Protein AF-A0A3A8ZBI6-F1 (afdb_monomer_lite)

Secondary structure (DSSP, 8-state):
-HHHHHHHHHHHHHHHHHHHHHHHHHHHHHHHHHHHSS-----PPPEE--TTS---SPPPHHHHHHHHHHH-TT-EEEEEEE-SSEEEEEEE-HHHHHH--S--SSS-SEEEEEESSEEEEESS------

Structure (mmCIF, N/CA/C/O backbone):
data_AF-A0A3A8ZBI6-F1
#
_entry.id   AF-A0A3A8ZBI6-F1
#
loop_
_atom_site.group_PDB
_atom_site.id
_atom_site.type_symbol
_atom_site.label_atom_id
_atom_site.label_alt_id
_atom_site.label_comp_id
_atom_site.label_asym_id
_atom_site.label_entity_id
_atom_site.label_seq_id
_atom_site.pdbx_PDB_ins_code
_atom_site.Cartn_x
_atom_site.Cartn_y
_atom_site.Cartn_z
_atom_site.occupancy
_atom_site.B_iso_or_equiv
_atom_site.auth_seq_id
_atom_site.auth_comp_id
_atom_site.auth_asym_id
_atom_site.auth_atom_id
_atom_site.pdbx_PDB_model_num
ATOM 1 N N . MET A 1 1 ? 53.603 37.842 -32.545 1.00 51.88 1 MET A N 1
ATOM 2 C CA . MET A 1 1 ? 53.302 36.982 -31.374 1.00 51.88 1 MET A CA 1
ATOM 3 C C . MET A 1 1 ? 52.005 37.343 -30.628 1.00 51.88 1 MET A C 1
ATOM 5 O O . MET A 1 1 ? 51.308 36.428 -30.222 1.00 51.88 1 MET A O 1
ATOM 9 N N . LYS A 1 2 ? 51.606 38.625 -30.498 1.00 49.53 2 LYS A N 1
ATOM 10 C CA . LYS A 1 2 ? 50.372 39.030 -29.774 1.00 49.53 2 LYS A CA 1
ATOM 11 C C . LYS A 1 2 ? 49.035 38.545 -30.386 1.00 49.53 2 LYS A C 1
ATOM 13 O O . LYS A 1 2 ? 48.122 38.221 -29.638 1.00 49.53 2 LYS A O 1
ATOM 18 N N . LYS A 1 3 ? 48.929 38.423 -31.720 1.00 51.19 3 LYS A N 1
ATOM 19 C CA . LYS A 1 3 ? 47.699 37.955 -32.407 1.00 51.19 3 LYS A CA 1
ATOM 20 C C . LYS A 1 3 ? 47.308 36.504 -32.079 1.00 51.19 3 LYS A C 1
ATOM 22 O O . LYS A 1 3 ? 46.126 36.197 -32.026 1.00 51.19 3 LYS A O 1
ATOM 27 N N . ILE A 1 4 ? 48.285 35.627 -31.839 1.00 54.69 4 ILE A N 1
ATOM 28 C CA . ILE A 1 4 ? 48.039 34.201 -31.557 1.00 54.69 4 ILE A CA 1
ATOM 29 C C . ILE A 1 4 ? 47.488 34.026 -30.132 1.00 54.69 4 ILE A C 1
ATOM 31 O O . ILE A 1 4 ? 46.541 33.275 -29.921 1.00 54.69 4 ILE A O 1
ATOM 35 N N . LEU A 1 5 ? 48.014 34.795 -29.170 1.00 52.81 5 LEU A N 1
ATOM 36 C CA . LEU A 1 5 ? 47.576 34.757 -27.771 1.00 52.81 5 LEU A CA 1
ATOM 37 C C . LEU A 1 5 ? 46.138 35.291 -27.588 1.00 52.81 5 LEU A C 1
ATOM 39 O O . LEU A 1 5 ? 45.367 34.752 -26.801 1.00 52.81 5 LEU A O 1
ATOM 43 N N . GLN A 1 6 ? 45.750 36.313 -28.361 1.00 54.84 6 GLN A N 1
ATOM 44 C CA . GLN A 1 6 ? 44.399 36.892 -28.327 1.00 54.84 6 GLN A CA 1
ATOM 45 C C . GLN A 1 6 ? 43.328 35.941 -28.898 1.00 54.84 6 GLN A C 1
ATOM 47 O O . GLN A 1 6 ? 42.209 35.884 -28.382 1.00 54.84 6 GLN A O 1
ATOM 52 N N . ASN A 1 7 ? 43.684 35.143 -29.911 1.00 58.47 7 ASN A N 1
ATOM 53 C CA . ASN A 1 7 ? 42.801 34.117 -30.474 1.00 58.47 7 ASN A CA 1
ATOM 54 C C . ASN A 1 7 ? 42.561 32.960 -29.490 1.00 58.47 7 ASN A C 1
ATOM 56 O O . ASN A 1 7 ? 41.441 32.468 -29.376 1.00 58.47 7 ASN A O 1
ATOM 60 N N . HIS A 1 8 ? 43.590 32.566 -28.736 1.00 61.53 8 HIS A N 1
ATOM 61 C CA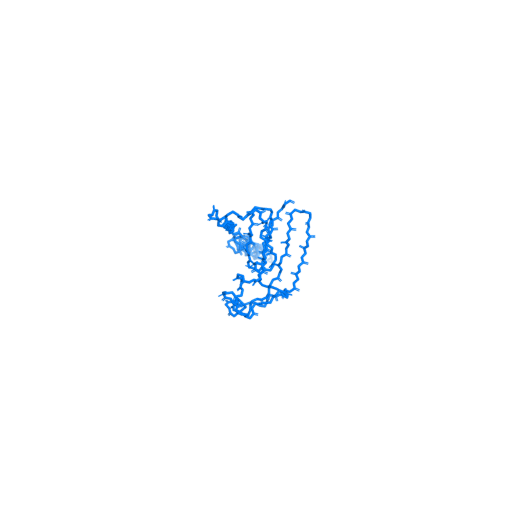 . HIS A 1 8 ? 43.496 31.487 -27.750 1.00 61.53 8 HIS A CA 1
ATOM 62 C C . HIS A 1 8 ? 42.575 31.848 -26.572 1.00 61.53 8 HIS A C 1
ATOM 64 O O . HIS A 1 8 ? 41.727 31.052 -26.175 1.00 61.53 8 HIS A O 1
ATOM 70 N N . ASN A 1 9 ? 42.668 33.081 -26.062 1.00 66.56 9 ASN A N 1
ATOM 71 C CA . ASN A 1 9 ? 41.797 33.553 -24.978 1.00 66.56 9 ASN A CA 1
ATOM 72 C C . ASN A 1 9 ? 40.330 33.678 -25.419 1.00 66.56 9 ASN A C 1
ATOM 74 O O . ASN A 1 9 ? 39.425 33.367 -24.647 1.00 66.56 9 ASN A O 1
ATOM 78 N N . SER A 1 10 ? 40.096 34.073 -26.673 1.00 69.00 10 SER A N 1
ATOM 79 C CA . SER A 1 10 ? 38.746 34.140 -27.249 1.00 69.00 10 SER A CA 1
ATOM 80 C C . SER A 1 10 ? 38.136 32.744 -27.415 1.00 69.00 10 SER A C 1
ATOM 82 O O . SER A 1 10 ? 36.956 32.547 -27.141 1.00 69.00 10 SER A O 1
ATOM 84 N N . TYR A 1 11 ? 38.947 31.750 -27.790 1.00 77.75 11 TYR A N 1
ATOM 85 C CA . TYR A 1 11 ? 38.512 30.359 -27.918 1.00 77.75 11 TYR A CA 1
ATOM 86 C C . TYR A 1 11 ? 38.145 29.730 -26.565 1.00 77.75 11 TYR A C 1
ATOM 88 O O . TYR A 1 11 ? 37.094 29.104 -26.442 1.00 77.75 11 TYR A O 1
ATOM 96 N N . ILE A 1 12 ? 38.953 29.968 -25.524 1.00 80.19 12 ILE A N 1
ATOM 97 C CA . ILE A 1 12 ? 38.643 29.532 -24.151 1.00 80.19 12 ILE A CA 1
ATOM 98 C C . ILE A 1 12 ? 37.336 30.166 -23.662 1.00 80.19 12 ILE A C 1
ATOM 100 O O . ILE A 1 12 ? 36.507 29.485 -23.056 1.00 80.19 12 ILE A O 1
ATOM 104 N N . PHE A 1 13 ? 37.119 31.452 -23.952 1.00 78.88 13 PHE A N 1
ATOM 105 C CA . PHE A 1 13 ? 35.889 32.143 -23.576 1.00 78.88 13 PHE A CA 1
ATOM 106 C C . PHE A 1 13 ? 34.654 31.537 -24.258 1.00 78.88 13 PHE A C 1
ATOM 108 O O . PHE A 1 13 ? 33.667 31.249 -23.584 1.00 78.88 13 PHE A O 1
ATOM 115 N N . ILE A 1 14 ? 34.726 31.262 -25.566 1.00 82.69 14 ILE A N 1
ATOM 116 C CA . ILE A 1 14 ? 33.630 30.631 -26.320 1.00 82.69 14 ILE A CA 1
ATOM 117 C C . ILE A 1 14 ? 33.338 29.222 -25.789 1.00 82.69 14 ILE A C 1
ATOM 119 O O . ILE A 1 14 ? 32.180 28.886 -25.558 1.00 82.69 14 ILE A O 1
ATOM 123 N N . ILE A 1 15 ? 34.371 28.418 -25.518 1.00 84.31 15 ILE A N 1
ATOM 124 C CA . ILE A 1 15 ? 34.201 27.077 -24.938 1.00 84.31 15 ILE A CA 1
ATOM 125 C C . ILE A 1 15 ? 33.534 27.148 -23.563 1.00 84.31 15 ILE A C 1
ATOM 127 O O . ILE A 1 15 ? 32.619 26.376 -23.282 1.00 84.31 15 ILE A O 1
ATOM 131 N N . THR A 1 16 ? 33.953 28.091 -22.718 1.00 84.25 16 THR A N 1
ATOM 132 C CA . THR A 1 16 ? 33.375 28.278 -21.380 1.00 84.25 16 THR A CA 1
ATOM 133 C C . THR A 1 16 ? 31.907 28.710 -21.472 1.00 84.25 16 THR A C 1
ATOM 135 O O . THR A 1 16 ? 31.060 28.207 -20.731 1.00 84.25 16 THR A O 1
ATOM 138 N N . LEU A 1 17 ? 31.570 29.578 -22.430 1.00 86.19 17 LEU A N 1
ATOM 139 C CA . LEU A 1 17 ? 30.190 29.977 -22.708 1.00 86.19 17 LEU A CA 1
ATOM 140 C C . LEU A 1 17 ? 29.341 28.778 -23.172 1.00 86.19 17 LEU A C 1
ATOM 142 O O . LEU A 1 17 ? 28.243 28.563 -22.668 1.00 86.19 17 LEU A O 1
ATOM 146 N N . CYS A 1 18 ? 29.859 27.947 -24.078 1.00 86.06 18 CYS A N 1
ATOM 147 C CA . CYS A 1 18 ? 29.160 26.744 -24.532 1.00 86.06 18 CYS A CA 1
ATOM 148 C C . CYS A 1 18 ? 28.952 25.727 -23.400 1.00 86.06 18 CYS A C 1
ATOM 150 O O . CYS A 1 18 ? 27.852 25.201 -23.249 1.00 86.06 18 CYS A O 1
ATOM 152 N N . LEU A 1 19 ? 29.972 25.478 -22.573 1.00 88.62 19 LEU A N 1
ATOM 153 C CA . LEU A 1 19 ? 29.877 24.566 -21.427 1.00 88.62 19 LEU A CA 1
ATOM 154 C C . LEU A 1 19 ? 28.856 25.047 -20.397 1.00 88.62 19 LEU A C 1
ATOM 156 O O . LEU A 1 19 ? 28.043 24.257 -19.927 1.00 88.62 19 LEU A O 1
ATOM 160 N N . THR A 1 20 ? 28.855 26.342 -20.078 1.00 89.25 20 THR A N 1
ATOM 161 C CA . THR A 1 20 ? 27.867 26.904 -19.148 1.00 89.25 20 THR A CA 1
ATOM 162 C C . THR A 1 20 ? 26.451 26.782 -19.704 1.00 89.25 20 THR A C 1
ATOM 164 O O . THR A 1 20 ? 25.565 26.346 -18.973 1.00 89.25 20 THR A O 1
ATOM 167 N N . MET A 1 21 ? 26.233 27.051 -20.994 1.00 88.69 21 MET A N 1
ATOM 168 C CA . MET A 1 21 ? 24.931 26.844 -21.644 1.00 88.69 21 MET A CA 1
ATOM 169 C C . MET A 1 21 ? 24.469 25.381 -21.593 1.00 88.69 21 MET A C 1
ATOM 171 O O . MET A 1 21 ? 23.315 25.120 -21.260 1.00 88.69 21 MET A O 1
ATOM 175 N N . ILE A 1 22 ? 25.362 24.420 -21.848 1.00 90.25 22 ILE A N 1
ATOM 176 C CA . ILE A 1 22 ? 25.041 22.986 -21.749 1.00 90.25 22 ILE A CA 1
ATOM 177 C C . ILE A 1 22 ? 24.680 22.606 -20.304 1.00 90.25 22 ILE A C 1
ATOM 179 O O . ILE A 1 22 ? 23.688 21.908 -20.087 1.00 90.25 22 ILE A O 1
ATOM 183 N N . CYS A 1 23 ? 25.423 23.107 -19.312 1.00 87.25 23 CYS A N 1
ATOM 184 C CA . CYS A 1 23 ? 25.107 22.892 -17.897 1.00 87.25 23 CYS A CA 1
ATOM 185 C C . CYS A 1 23 ? 23.726 23.452 -17.521 1.00 87.25 23 CYS A C 1
ATOM 187 O O . CYS A 1 23 ? 22.962 22.779 -16.830 1.00 87.25 23 CYS A O 1
ATOM 189 N N . TRP A 1 24 ? 23.373 24.646 -18.007 1.00 88.94 24 TRP A N 1
ATOM 190 C CA . TRP A 1 24 ? 22.053 25.242 -17.776 1.00 88.94 24 TRP A CA 1
ATOM 191 C C . TRP A 1 24 ? 20.921 24.419 -18.397 1.00 88.94 24 TRP A C 1
ATOM 193 O O . TRP A 1 24 ? 19.897 24.209 -17.747 1.00 88.94 24 TRP A O 1
ATOM 203 N N . ILE A 1 25 ? 21.113 23.897 -19.611 1.00 89.06 25 ILE A N 1
ATOM 204 C CA . ILE A 1 25 ? 20.133 23.018 -20.265 1.00 89.06 25 ILE A CA 1
ATOM 205 C C . ILE A 1 25 ? 19.943 21.731 -19.456 1.00 89.06 25 ILE A C 1
ATOM 207 O O . ILE A 1 25 ? 18.809 21.310 -19.234 1.00 89.06 25 ILE A O 1
ATOM 211 N N . PHE A 1 26 ? 21.027 21.126 -18.963 1.00 87.88 26 PHE A N 1
ATOM 212 C CA . PHE A 1 26 ? 20.945 19.907 -18.158 1.00 87.88 26 PHE A CA 1
ATOM 213 C C . PHE A 1 26 ? 20.179 20.127 -16.845 1.00 87.88 26 PHE A C 1
ATOM 215 O O . PHE A 1 26 ? 19.296 19.337 -16.504 1.00 87.88 26 PHE A O 1
ATOM 222 N N . LEU A 1 27 ? 20.450 21.235 -16.144 1.00 84.62 27 LEU A N 1
ATOM 223 C CA . LEU A 1 27 ? 19.718 21.610 -14.929 1.00 84.62 27 LEU A CA 1
ATOM 224 C C . LEU A 1 27 ? 18.235 21.880 -15.211 1.00 84.62 27 LEU A C 1
ATOM 226 O O . LEU A 1 27 ? 17.373 21.466 -14.436 1.00 84.62 27 LEU A O 1
ATOM 230 N N . PHE A 1 28 ? 17.922 22.521 -16.337 1.00 84.62 28 PHE A N 1
ATOM 231 C CA . PHE A 1 28 ? 16.544 22.791 -16.739 1.00 84.62 28 PHE A CA 1
ATOM 232 C C . PHE A 1 28 ? 15.770 21.504 -17.061 1.00 84.62 28 PHE A C 1
ATOM 234 O O . PHE A 1 28 ? 14.638 21.334 -16.613 1.00 84.62 28 PHE A O 1
ATOM 241 N N . VAL A 1 29 ? 16.395 20.554 -17.765 1.00 84.19 29 VAL A N 1
ATOM 242 C CA . VAL A 1 29 ? 15.800 19.235 -18.042 1.00 84.19 29 VAL A CA 1
ATOM 243 C C . VAL A 1 29 ? 15.578 18.444 -16.751 1.00 84.19 29 VAL A C 1
ATOM 245 O O . VAL A 1 29 ? 14.529 17.812 -16.604 1.00 84.19 29 VAL A O 1
ATOM 248 N N . GLN A 1 30 ? 16.508 18.499 -15.791 1.00 78.81 30 GLN A N 1
ATOM 249 C CA . GLN A 1 30 ? 16.317 17.875 -14.477 1.00 78.81 30 GLN A CA 1
ATOM 250 C C . GLN A 1 30 ? 15.158 18.502 -13.693 1.00 78.81 30 GLN A C 1
ATOM 252 O O . GLN A 1 30 ? 14.356 17.765 -13.122 1.00 78.81 30 GLN A O 1
ATOM 257 N N . LEU A 1 31 ? 15.032 19.833 -13.703 1.00 79.62 31 LEU A N 1
ATOM 258 C CA . LEU A 1 31 ? 13.937 20.545 -13.039 1.00 79.62 31 LEU A CA 1
ATOM 259 C C . LEU A 1 31 ? 12.574 20.193 -13.656 1.00 79.62 31 LEU A C 1
ATOM 261 O O . LEU A 1 31 ? 11.613 19.908 -12.952 1.00 79.62 31 LEU A O 1
ATOM 265 N N . ILE A 1 32 ? 12.485 20.154 -14.984 1.00 76.56 32 ILE A N 1
ATOM 266 C CA . ILE A 1 32 ? 11.260 19.745 -15.683 1.00 76.56 32 ILE A CA 1
ATOM 267 C C . ILE A 1 32 ? 10.928 18.282 -15.372 1.00 76.56 32 ILE A C 1
ATOM 269 O O . ILE A 1 32 ? 9.780 17.961 -15.068 1.00 76.56 32 ILE A O 1
ATOM 273 N N . SER A 1 33 ? 11.928 17.400 -15.387 1.00 71.75 33 SER A N 1
ATOM 274 C CA . SER A 1 33 ? 11.734 15.980 -15.081 1.00 71.75 33 SER A CA 1
ATOM 275 C C . SER A 1 33 ? 11.251 15.765 -13.647 1.00 71.75 33 SER A C 1
ATOM 277 O O . SER A 1 33 ? 10.380 14.930 -13.428 1.00 71.75 33 SER A O 1
ATOM 279 N N . SER A 1 34 ? 11.741 16.533 -12.669 1.00 64.88 34 SER A N 1
ATOM 280 C CA . SER A 1 34 ? 11.275 16.417 -11.284 1.00 64.88 34 SER A CA 1
ATOM 281 C C . SER A 1 34 ? 9.848 16.929 -11.086 1.00 64.88 34 SER A C 1
ATOM 283 O O . SER A 1 34 ? 9.155 16.408 -10.222 1.00 64.88 34 SER A O 1
ATOM 285 N N . HIS A 1 35 ? 9.370 17.882 -11.892 1.00 62.19 35 HIS A N 1
ATOM 286 C CA . HIS A 1 35 ? 7.987 18.369 -11.816 1.00 62.19 35 HIS A CA 1
ATOM 287 C C . HIS A 1 35 ? 6.988 17.534 -12.631 1.00 62.19 35 HIS A C 1
ATOM 289 O O . HIS A 1 35 ? 5.834 17.419 -12.225 1.00 62.19 35 HIS A O 1
ATOM 295 N N . LEU A 1 36 ? 7.411 16.938 -13.752 1.00 58.06 36 LEU A N 1
ATOM 296 C CA . LEU A 1 36 ? 6.546 16.129 -14.624 1.00 58.06 36 LEU A CA 1
ATOM 297 C C . LEU A 1 36 ? 6.558 14.633 -14.295 1.00 58.06 36 LEU A C 1
ATOM 299 O O . LEU A 1 36 ? 5.544 13.972 -14.499 1.00 58.06 36 LEU A O 1
ATOM 303 N N . LEU A 1 37 ? 7.677 14.095 -13.796 1.00 52.47 37 LEU A N 1
ATOM 304 C CA . LEU A 1 37 ? 7.783 12.698 -13.356 1.00 52.47 37 LEU A CA 1
ATOM 305 C C . LEU A 1 37 ? 7.690 12.533 -11.841 1.00 52.47 37 LEU A C 1
ATOM 307 O O . LEU A 1 37 ? 7.771 11.395 -11.370 1.00 52.47 37 LEU A O 1
ATOM 311 N N . SER A 1 38 ? 7.485 13.607 -11.065 1.00 49.16 38 SER A N 1
ATOM 312 C CA . SER A 1 38 ? 7.001 13.393 -9.701 1.00 49.16 38 SER A CA 1
ATOM 313 C C . SER A 1 38 ? 5.696 12.623 -9.840 1.00 49.16 38 SER A C 1
ATOM 315 O O . SER A 1 38 ? 4.799 13.115 -10.534 1.00 49.16 38 SER A O 1
ATOM 317 N N . PRO A 1 39 ? 5.576 11.411 -9.273 1.00 50.06 39 PRO A N 1
ATOM 318 C CA . PRO A 1 39 ? 4.317 10.708 -9.307 1.00 50.06 39 PRO A CA 1
ATOM 319 C C . PRO A 1 39 ? 3.326 11.647 -8.642 1.00 50.06 39 PRO A C 1
ATOM 321 O O . PRO A 1 39 ? 3.424 11.907 -7.445 1.00 50.06 39 PRO A O 1
ATOM 324 N N . ALA A 1 40 ? 2.413 12.212 -9.433 1.00 47.38 40 ALA A N 1
ATOM 325 C CA . ALA A 1 40 ? 1.265 12.898 -8.896 1.00 47.38 40 ALA A CA 1
ATOM 326 C C . ALA A 1 40 ? 0.589 11.856 -8.008 1.00 47.38 40 ALA A C 1
ATOM 328 O O . ALA A 1 40 ? -0.058 10.932 -8.509 1.00 47.38 40 ALA A O 1
ATOM 329 N N . GLN A 1 41 ? 0.818 11.940 -6.696 1.00 47.44 41 GLN A N 1
ATOM 330 C CA . GLN A 1 41 ? 0.081 11.194 -5.694 1.00 47.44 41 GLN A CA 1
ATOM 331 C C . GLN A 1 41 ? -1.325 11.768 -5.738 1.00 47.44 41 GLN A C 1
ATOM 333 O O . GLN A 1 41 ? -1.722 12.628 -4.959 1.00 47.44 41 GLN A O 1
ATOM 338 N N . LYS A 1 42 ? -2.056 11.339 -6.764 1.00 42.38 42 LYS A N 1
ATOM 339 C CA . LYS A 1 42 ? -3.465 11.594 -6.946 1.00 42.38 42 LYS A CA 1
ATOM 340 C C . LYS A 1 42 ? -4.108 10.964 -5.726 1.00 42.38 42 LYS A C 1
ATOM 342 O O . LYS A 1 42 ? -4.100 9.740 -5.601 1.00 42.38 42 LYS A O 1
ATOM 347 N N . ALA A 1 43 ? -4.570 11.803 -4.803 1.00 45.97 43 ALA A N 1
ATOM 348 C CA . ALA A 1 43 ? -5.345 11.359 -3.661 1.00 45.97 43 ALA A CA 1
ATOM 349 C C . ALA A 1 43 ? -6.473 10.473 -4.203 1.00 45.97 43 ALA A C 1
ATOM 351 O O . ALA A 1 43 ? -7.326 10.925 -4.972 1.00 45.97 43 ALA A O 1
ATOM 352 N N . ILE A 1 44 ? -6.392 9.178 -3.904 1.00 49.41 44 ILE A N 1
ATOM 353 C CA . ILE A 1 44 ? -7.384 8.207 -4.347 1.00 49.41 44 ILE A CA 1
ATOM 354 C C . ILE A 1 44 ? -8.645 8.503 -3.530 1.00 49.41 44 ILE A C 1
ATOM 356 O O . ILE A 1 44 ? -8.539 8.651 -2.308 1.00 49.41 44 ILE A O 1
ATOM 360 N N . PRO A 1 45 ? -9.821 8.640 -4.166 1.00 47.50 45 PRO A N 1
ATOM 361 C CA . PRO A 1 45 ? -11.055 8.890 -3.439 1.00 47.50 45 PRO A CA 1
ATOM 362 C C . PRO A 1 45 ? -11.258 7.787 -2.397 1.00 47.50 45 PRO A C 1
ATOM 364 O O . PRO A 1 45 ? -11.172 6.600 -2.707 1.00 47.50 45 PRO A O 1
ATOM 367 N N . ALA A 1 46 ? -11.479 8.191 -1.147 1.00 50.22 46 ALA A N 1
ATOM 368 C CA . ALA A 1 46 ? -11.777 7.269 -0.063 1.00 50.22 46 ALA A CA 1
ATOM 369 C C . ALA A 1 46 ? -13.030 6.457 -0.415 1.00 50.22 46 ALA A C 1
ATOM 371 O O . ALA A 1 46 ? -14.047 7.030 -0.814 1.00 50.22 46 ALA A O 1
ATOM 372 N N . PHE A 1 47 ? -12.983 5.136 -0.237 1.00 52.94 47 PHE A N 1
ATOM 373 C CA . PHE A 1 47 ? -14.201 4.339 -0.325 1.00 52.94 47 PHE A CA 1
ATOM 374 C C . PHE A 1 47 ? -15.045 4.650 0.908 1.00 52.94 47 PHE A C 1
ATOM 376 O O . PHE A 1 47 ? -14.655 4.368 2.046 1.00 52.94 47 PHE A O 1
ATOM 383 N N . GLN A 1 48 ? -16.196 5.280 0.683 1.00 45.72 48 GLN A N 1
ATOM 384 C CA . GLN A 1 48 ? -17.200 5.444 1.717 1.00 45.72 48 GLN A CA 1
ATOM 385 C C . GLN A 1 48 ? -17.715 4.045 2.064 1.00 45.72 48 GLN A C 1
ATOM 387 O O . GLN A 1 48 ? -18.187 3.316 1.190 1.00 45.72 48 GLN A O 1
ATOM 392 N N . SER A 1 49 ? -17.569 3.661 3.335 1.00 45.38 49 SER A N 1
ATOM 393 C CA . SER A 1 49 ? -18.228 2.483 3.900 1.00 45.38 49 SER A CA 1
ATOM 394 C C . SER A 1 49 ? -19.684 2.475 3.428 1.00 45.38 49 SER A C 1
ATOM 396 O O . SER A 1 49 ? -20.376 3.481 3.590 1.00 45.38 49 SER A O 1
ATOM 398 N N . ILE A 1 50 ? -20.104 1.392 2.766 1.00 44.94 50 ILE A N 1
ATOM 399 C CA . ILE A 1 50 ? -21.417 1.237 2.131 1.00 44.94 50 ILE A CA 1
ATOM 400 C C . ILE A 1 50 ? -22.502 1.649 3.133 1.00 44.94 50 ILE A C 1
ATOM 402 O O . ILE A 1 50 ? -22.807 0.925 4.077 1.00 44.94 50 ILE A O 1
ATOM 406 N N . ALA A 1 51 ? -23.087 2.828 2.919 1.00 40.31 51 ALA A N 1
ATOM 407 C CA . ALA A 1 51 ? -23.983 3.502 3.858 1.00 40.31 51 ALA A CA 1
ATOM 408 C C . ALA A 1 51 ? -25.394 2.882 3.952 1.00 40.31 51 ALA A C 1
ATOM 410 O O . ALA A 1 51 ? -26.302 3.522 4.467 1.00 40.31 51 ALA A O 1
ATOM 411 N N . ASN A 1 52 ? -25.592 1.646 3.479 1.00 37.78 52 ASN A N 1
ATOM 412 C CA . ASN A 1 52 ? -26.908 0.995 3.407 1.00 37.78 52 ASN A CA 1
ATOM 413 C C . ASN A 1 52 ? -27.019 -0.302 4.218 1.00 37.78 52 ASN A C 1
ATOM 415 O O . ASN A 1 52 ? -27.889 -1.131 3.972 1.00 37.78 52 ASN A O 1
ATOM 419 N N . SER A 1 53 ? -26.182 -0.475 5.233 1.00 38.66 53 SER A N 1
ATOM 420 C CA . SER A 1 53 ? -26.508 -1.378 6.334 1.00 38.66 53 SER A CA 1
ATOM 421 C C . SER A 1 53 ? -26.042 -0.734 7.629 1.00 38.66 53 SER A C 1
ATOM 423 O O . SER A 1 53 ? -25.093 0.043 7.614 1.00 38.66 53 SER A O 1
ATOM 425 N N . ASN A 1 54 ? -26.734 -1.014 8.729 1.00 39.78 54 ASN A N 1
ATOM 426 C CA . ASN A 1 54 ? -26.433 -0.564 10.088 1.00 39.78 54 ASN A CA 1
ATOM 427 C C . ASN A 1 54 ? -25.044 -1.044 10.576 1.00 39.78 54 ASN A C 1
ATOM 429 O O . ASN A 1 54 ? -24.935 -1.800 11.538 1.00 39.78 54 ASN A O 1
ATOM 433 N N . PHE A 1 55 ? -23.964 -0.639 9.909 1.00 41.81 55 PHE A N 1
ATOM 434 C CA . PHE A 1 55 ? -22.593 -0.963 10.268 1.00 41.81 55 PHE A CA 1
ATOM 435 C C . PHE A 1 55 ? -22.105 0.085 11.264 1.00 41.81 55 PHE A C 1
ATOM 437 O O . PHE A 1 55 ? -21.394 1.035 10.952 1.00 41.81 55 PHE A O 1
ATOM 444 N N . GLN A 1 56 ? -22.528 -0.108 12.508 1.00 46.38 56 GLN A N 1
ATOM 445 C CA . GLN A 1 56 ? -22.073 0.646 13.674 1.00 46.38 56 GLN A CA 1
ATOM 446 C C . GLN A 1 56 ? -20.617 0.305 14.059 1.00 46.38 56 GLN A C 1
ATOM 448 O O . GLN A 1 56 ? -20.079 0.852 15.018 1.00 46.38 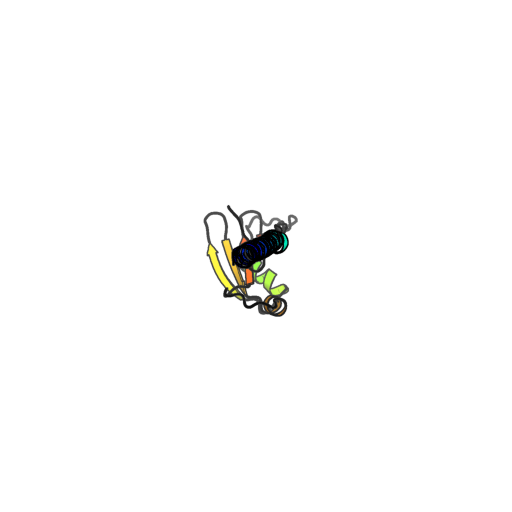56 GLN A O 1
ATOM 453 N N . ASN A 1 57 ? -19.962 -0.575 13.294 1.00 54.41 57 ASN A N 1
ATOM 454 C CA . ASN A 1 57 ? -18.600 -1.027 13.524 1.00 54.41 57 ASN A CA 1
ATOM 455 C C . ASN A 1 57 ? -17.657 -0.414 12.489 1.00 54.41 57 ASN A C 1
ATOM 457 O O . ASN A 1 57 ? -17.820 -0.594 11.285 1.00 54.41 57 ASN A O 1
ATOM 461 N N . THR A 1 58 ? -16.639 0.296 12.968 1.00 62.06 58 THR A N 1
ATOM 462 C CA . THR A 1 58 ? -15.472 0.668 12.162 1.00 62.06 58 THR A CA 1
ATOM 463 C C . THR A 1 58 ? -14.932 -0.561 11.425 1.00 62.06 58 THR A C 1
ATOM 465 O O . THR A 1 58 ? -14.781 -1.601 12.073 1.00 62.06 58 THR A O 1
ATOM 468 N N . PRO A 1 59 ? -14.636 -0.474 10.114 1.00 67.69 59 PRO A N 1
ATOM 469 C CA . PRO A 1 59 ? -14.138 -1.614 9.356 1.00 67.69 59 PRO A CA 1
ATOM 470 C C . PRO A 1 59 ? -12.886 -2.201 10.018 1.00 67.69 59 PRO A C 1
ATOM 472 O O . PRO A 1 59 ? -11.932 -1.492 10.316 1.00 67.69 59 PRO A O 1
ATOM 475 N N . ASP A 1 60 ? -12.921 -3.501 10.292 1.00 81.81 60 ASP A N 1
ATOM 476 C CA . ASP A 1 60 ? -11.844 -4.258 10.935 1.00 81.81 60 ASP A CA 1
ATOM 477 C C . ASP A 1 60 ? -10.795 -4.684 9.888 1.00 81.81 60 ASP A C 1
ATOM 479 O O . ASP A 1 60 ? -11.124 -4.956 8.729 1.00 81.81 60 ASP A O 1
ATOM 483 N N . LYS A 1 61 ? -9.529 -4.805 10.311 1.00 87.00 61 LYS A N 1
ATOM 484 C CA . LYS A 1 61 ? -8.445 -5.470 9.572 1.00 87.00 61 LYS A CA 1
ATOM 485 C C . LYS A 1 61 ? -8.908 -6.728 8.835 1.00 87.00 61 LYS A C 1
ATOM 487 O O . LYS A 1 61 ? -8.583 -6.883 7.663 1.00 87.00 61 LYS A O 1
ATOM 492 N N . ASN A 1 62 ? -9.653 -7.626 9.480 1.00 88.25 62 ASN A N 1
ATOM 493 C CA . ASN A 1 62 ? -10.082 -8.880 8.853 1.00 88.25 62 ASN A CA 1
ATOM 494 C C . ASN A 1 62 ? -11.054 -8.644 7.692 1.00 88.25 62 ASN A C 1
ATOM 496 O O . ASN A 1 62 ? -11.011 -9.378 6.704 1.00 88.25 62 ASN A O 1
ATOM 500 N N . THR A 1 63 ? -11.885 -7.602 7.779 1.00 87.50 63 THR A N 1
ATOM 501 C CA . THR A 1 63 ? -12.785 -7.201 6.689 1.00 87.50 63 THR A CA 1
ATOM 502 C C . THR A 1 63 ? -11.973 -6.714 5.492 1.00 87.50 63 THR A C 1
ATOM 504 O O . THR A 1 63 ? -12.202 -7.166 4.374 1.00 87.50 63 THR A O 1
ATOM 507 N N . VAL A 1 64 ? -10.960 -5.872 5.728 1.00 88.56 64 VAL A N 1
ATOM 508 C CA . VAL A 1 64 ? -10.059 -5.387 4.668 1.00 88.56 64 VAL A CA 1
ATOM 509 C C . VAL A 1 64 ? -9.254 -6.528 4.047 1.00 88.56 64 VAL A C 1
ATOM 511 O O . VAL A 1 64 ? -9.185 -6.630 2.826 1.00 88.56 64 VAL A O 1
ATOM 514 N N . CYS A 1 65 ? -8.697 -7.426 4.863 1.00 88.81 65 CYS A N 1
ATOM 515 C CA . CYS A 1 65 ? -7.992 -8.610 4.374 1.00 88.81 65 CYS A CA 1
ATOM 516 C C . CYS A 1 65 ? -8.898 -9.496 3.509 1.00 88.81 65 CYS A C 1
ATOM 518 O O . CYS A 1 65 ? -8.462 -9.973 2.465 1.00 88.81 65 CYS A O 1
ATOM 520 N N . SER A 1 66 ? -10.143 -9.721 3.937 1.00 87.75 66 SER A N 1
ATOM 521 C CA . SER A 1 66 ? -11.096 -10.554 3.196 1.00 87.75 66 SER A CA 1
ATOM 522 C C . SER A 1 66 ? -11.489 -9.908 1.872 1.00 87.75 66 SER A C 1
ATOM 524 O O . SER A 1 66 ? -11.493 -10.592 0.855 1.00 87.75 66 SER A O 1
ATOM 526 N N . LEU A 1 67 ? -11.735 -8.593 1.865 1.00 89.00 67 LEU A N 1
ATOM 527 C CA . LEU A 1 67 ? -12.026 -7.835 0.649 1.00 89.00 67 LEU A CA 1
ATOM 528 C C . LEU A 1 67 ? -10.861 -7.899 -0.341 1.00 89.00 67 LEU A C 1
ATOM 530 O O . LEU A 1 67 ? -11.057 -8.209 -1.505 1.00 89.00 67 LEU A O 1
ATOM 534 N N . LEU A 1 68 ? -9.630 -7.643 0.098 1.00 89.75 68 LEU A N 1
ATOM 535 C CA . LEU A 1 68 ? -8.487 -7.681 -0.816 1.00 89.75 68 LEU A CA 1
ATOM 536 C C . LEU A 1 68 ? -8.262 -9.084 -1.400 1.00 89.75 68 LEU A C 1
ATOM 538 O O . LEU A 1 68 ? -7.916 -9.204 -2.573 1.00 89.75 68 LEU A O 1
ATOM 542 N N . LYS A 1 69 ? -8.543 -10.136 -0.623 1.00 90.38 69 LYS A N 1
ATOM 543 C CA . LYS A 1 69 ? -8.489 -11.524 -1.097 1.00 90.38 69 LYS A CA 1
ATOM 544 C C . LYS A 1 69 ? -9.510 -11.860 -2.182 1.00 90.38 69 LYS A C 1
ATOM 546 O O . LYS A 1 69 ? -9.282 -12.817 -2.915 1.00 90.38 69 LYS A O 1
ATOM 551 N N . THR A 1 70 ? -10.609 -11.111 -2.320 1.00 90.00 70 THR A N 1
ATOM 552 C CA . THR A 1 70 ? -11.533 -11.331 -3.446 1.00 90.00 70 THR A CA 1
ATOM 553 C C . THR A 1 70 ? -10.972 -10.816 -4.770 1.00 90.00 70 THR A C 1
ATOM 555 O O . THR A 1 70 ? -11.446 -11.237 -5.818 1.00 90.00 70 THR A O 1
ATOM 558 N N . TYR A 1 71 ? -9.988 -9.910 -4.734 1.00 87.50 71 TYR A N 1
ATOM 559 C CA . TYR A 1 71 ? -9.333 -9.363 -5.927 1.00 87.50 71 TYR A CA 1
ATOM 560 C C . TYR A 1 71 ? -7.995 -10.044 -6.235 1.00 87.50 71 TYR A C 1
ATOM 562 O O . TYR A 1 71 ? -7.663 -10.230 -7.402 1.00 87.50 71 TYR A O 1
ATOM 570 N N . ASP A 1 72 ? -7.238 -10.428 -5.206 1.00 88.50 72 ASP A N 1
ATOM 571 C CA . ASP A 1 72 ? -5.995 -11.189 -5.335 1.00 88.50 72 ASP A CA 1
ATOM 572 C C . ASP A 1 72 ? -5.938 -12.255 -4.236 1.00 88.50 72 ASP A C 1
ATOM 574 O O . ASP A 1 72 ? -5.710 -11.946 -3.066 1.00 88.50 72 ASP A O 1
ATOM 578 N N . SER A 1 73 ? -6.142 -13.520 -4.607 1.00 90.94 73 SER A N 1
ATOM 579 C CA . SER A 1 73 ? -6.153 -14.642 -3.661 1.00 90.94 73 SER A CA 1
ATOM 580 C C . SER A 1 73 ? -4.813 -14.847 -2.954 1.00 90.94 73 SER A C 1
ATOM 582 O O . SER A 1 73 ? -4.792 -15.335 -1.821 1.00 90.94 73 SER A O 1
ATOM 584 N N . ASP A 1 74 ? -3.713 -14.450 -3.597 1.00 92.62 74 ASP A N 1
ATOM 585 C CA . ASP A 1 74 ? -2.350 -14.630 -3.098 1.00 92.62 74 ASP A CA 1
ATOM 586 C C . ASP A 1 74 ? -1.851 -13.403 -2.322 1.00 92.62 74 ASP A C 1
ATOM 588 O O . ASP A 1 74 ? -0.699 -13.366 -1.867 1.00 92.62 74 ASP A O 1
ATOM 592 N N . ILE A 1 75 ? -2.706 -12.389 -2.138 1.00 92.44 75 ILE A N 1
ATOM 593 C CA . ILE A 1 75 ? -2.353 -11.223 -1.341 1.00 92.44 75 ILE A CA 1
ATOM 594 C C . ILE A 1 75 ? -2.102 -11.624 0.114 1.00 92.44 75 ILE A C 1
ATOM 596 O O . ILE A 1 75 ? -2.882 -12.331 0.762 1.00 92.44 75 ILE A O 1
ATOM 600 N N . ARG A 1 76 ? -1.001 -11.114 0.663 1.00 93.50 76 ARG A N 1
ATOM 601 C CA . ARG A 1 76 ? -0.591 -11.370 2.045 1.00 93.50 76 ARG A CA 1
ATOM 602 C C . ARG A 1 76 ? -0.405 -10.074 2.811 1.00 93.50 76 ARG A C 1
ATOM 604 O O . ARG A 1 76 ? 0.184 -9.120 2.306 1.00 93.50 76 ARG A O 1
ATOM 611 N N . LEU A 1 77 ? -0.882 -10.058 4.051 1.00 93.50 77 LEU A N 1
ATOM 612 C CA . LEU A 1 77 ? -0.575 -8.992 4.998 1.00 93.50 77 LEU A CA 1
ATOM 613 C C . LEU A 1 77 ? 0.879 -9.159 5.457 1.00 93.50 77 LEU A C 1
ATOM 615 O O . LEU A 1 77 ? 1.249 -10.209 5.974 1.00 93.50 77 LEU A O 1
ATOM 619 N N . VAL A 1 78 ? 1.689 -8.128 5.246 1.00 93.12 78 VAL A N 1
ATOM 620 C CA . VAL A 1 78 ? 3.112 -8.075 5.603 1.00 93.12 78 VAL A CA 1
ATOM 621 C C . VAL A 1 78 ? 3.280 -7.514 7.008 1.00 93.12 78 VAL A C 1
ATOM 623 O O . VAL A 1 78 ? 4.011 -8.076 7.819 1.00 93.12 78 VAL A O 1
ATOM 626 N N . SER A 1 79 ? 2.594 -6.412 7.313 1.00 92.06 79 SER A N 1
ATOM 627 C CA . SER A 1 79 ? 2.637 -5.789 8.634 1.00 92.06 79 SER A CA 1
ATOM 628 C C . SER A 1 79 ? 1.368 -4.991 8.924 1.00 92.06 79 SER A C 1
ATOM 630 O O . SER A 1 79 ? 0.614 -4.617 8.026 1.00 92.06 79 SER A O 1
ATOM 632 N N . CYS A 1 80 ? 1.119 -4.762 10.211 1.00 93.00 80 CYS A N 1
ATOM 633 C CA . CYS A 1 80 ? -0.014 -4.004 10.723 1.00 93.00 80 CYS A CA 1
ATOM 634 C C . CYS A 1 80 ? 0.500 -3.066 11.814 1.00 93.00 80 CYS A C 1
ATOM 636 O O . CYS A 1 80 ? 1.117 -3.536 12.769 1.00 93.00 80 CYS A O 1
ATOM 638 N N . HIS A 1 81 ? 0.219 -1.772 11.692 1.00 92.00 81 HIS A N 1
ATOM 639 C CA . HIS A 1 81 ? 0.602 -0.760 12.672 1.00 92.00 81 HIS A CA 1
ATOM 640 C C . HIS A 1 81 ? -0.637 -0.005 13.139 1.00 92.00 81 HIS A C 1
ATOM 642 O O . HIS A 1 81 ? -1.355 0.587 12.337 1.00 92.00 81 HIS A O 1
ATOM 648 N N . LYS A 1 82 ? -0.933 -0.069 14.437 1.00 91.06 82 LYS A N 1
ATOM 649 C CA . LYS A 1 82 ? -2.136 0.540 15.007 1.00 91.06 82 LYS A CA 1
ATOM 650 C C . LYS A 1 82 ? -1.760 1.804 15.761 1.00 91.06 82 LYS A C 1
ATOM 652 O O . LYS A 1 82 ? -1.022 1.740 16.736 1.00 91.06 82 LYS A O 1
ATOM 657 N N . GLU A 1 83 ? -2.357 2.909 15.345 1.00 88.50 83 GLU A N 1
ATOM 658 C CA . GLU A 1 83 ? -2.255 4.206 15.996 1.00 88.50 83 GLU A CA 1
ATOM 659 C C . GLU A 1 83 ? -3.571 4.580 16.682 1.00 88.50 83 GLU A C 1
ATOM 661 O O . GLU A 1 83 ? -4.591 3.889 16.579 1.00 88.50 83 GLU A O 1
ATOM 666 N N . LYS A 1 84 ? -3.565 5.698 17.415 1.00 84.44 84 LYS A N 1
ATOM 667 C CA . LYS A 1 84 ? -4.732 6.147 18.193 1.00 84.44 84 LYS A CA 1
ATOM 668 C C . LYS A 1 84 ? -5.981 6.381 17.329 1.00 84.44 84 LYS A C 1
ATOM 670 O O . LYS A 1 84 ? -7.094 6.103 17.775 1.00 84.44 84 LYS A O 1
ATOM 675 N N . ASN A 1 85 ? -5.801 6.899 16.112 1.00 86.00 85 ASN A N 1
ATOM 676 C CA . ASN A 1 85 ? -6.896 7.343 15.239 1.00 86.00 85 ASN A CA 1
ATOM 677 C C . ASN A 1 85 ? -7.015 6.558 13.926 1.00 86.00 85 ASN A C 1
ATOM 679 O O . ASN A 1 85 ? -8.010 6.718 13.214 1.00 86.00 85 ASN A O 1
ATOM 683 N N . TYR A 1 86 ? -6.031 5.714 13.615 1.00 87.88 86 TYR A N 1
ATOM 684 C CA . TYR A 1 86 ? -5.993 4.941 12.383 1.00 87.88 86 TYR A CA 1
ATOM 685 C C . TYR A 1 86 ? -5.228 3.625 12.561 1.00 87.88 86 TYR A C 1
ATOM 687 O O . TYR A 1 86 ? -4.550 3.399 13.560 1.00 87.88 86 TYR A O 1
ATOM 695 N N . THR A 1 87 ? -5.367 2.714 11.606 1.00 90.94 87 THR A N 1
ATOM 696 C CA . THR A 1 87 ? -4.600 1.468 11.531 1.00 90.94 87 THR A CA 1
ATOM 697 C C . THR A 1 87 ? -4.060 1.305 10.124 1.00 90.94 87 THR A C 1
ATOM 699 O O . THR A 1 87 ? -4.834 1.236 9.172 1.00 90.94 87 THR A O 1
ATOM 702 N N . ASP A 1 88 ? -2.742 1.218 10.019 1.00 91.88 88 ASP A N 1
ATOM 703 C CA . ASP A 1 88 ? -2.042 0.908 8.785 1.00 91.88 88 ASP A CA 1
ATOM 704 C C . ASP A 1 88 ? -1.911 -0.587 8.590 1.00 91.88 88 ASP A C 1
ATOM 706 O O . ASP A 1 88 ? -1.484 -1.326 9.480 1.00 91.88 88 ASP A O 1
ATOM 710 N N . LEU A 1 89 ? -2.226 -1.018 7.380 1.00 93.06 89 LEU A N 1
ATOM 711 C CA . LEU A 1 89 ? -2.089 -2.382 6.920 1.00 93.06 89 LEU A CA 1
ATOM 712 C C . LEU A 1 89 ? -1.237 -2.376 5.659 1.00 93.06 89 LEU A C 1
ATOM 714 O O . LEU A 1 89 ? -1.597 -1.764 4.655 1.00 93.06 89 LEU A O 1
ATOM 718 N N . TYR A 1 90 ? -0.116 -3.078 5.703 1.00 92.88 90 TYR A N 1
ATOM 719 C CA . TYR A 1 90 ? 0.805 -3.190 4.584 1.00 92.88 90 TYR A CA 1
ATOM 720 C C . TYR A 1 90 ? 0.675 -4.579 3.981 1.00 92.88 90 TYR A C 1
ATOM 722 O O . TYR A 1 90 ? 0.836 -5.580 4.677 1.00 92.88 90 TYR A O 1
ATOM 730 N N . PHE A 1 91 ? 0.396 -4.648 2.686 1.00 92.81 91 PHE A N 1
ATOM 731 C CA . PHE A 1 91 ? 0.157 -5.881 1.953 1.00 92.81 91 PHE A CA 1
ATOM 732 C C . PHE A 1 91 ? 1.156 -6.061 0.812 1.00 92.81 91 PHE A C 1
ATOM 734 O O . PHE A 1 91 ? 1.657 -5.106 0.212 1.00 92.81 91 PHE A O 1
ATOM 741 N N . TYR A 1 92 ? 1.408 -7.321 0.488 1.00 91.94 92 TYR A N 1
ATOM 742 C CA . TYR A 1 92 ? 2.110 -7.729 -0.714 1.00 91.94 92 TYR A CA 1
ATOM 743 C C . TYR A 1 92 ? 1.145 -8.502 -1.609 1.00 91.94 92 TYR A C 1
ATOM 745 O O . TYR A 1 92 ? 0.654 -9.560 -1.220 1.00 91.94 92 TYR A O 1
ATOM 753 N N . SER A 1 93 ? 0.897 -7.962 -2.798 1.00 90.56 93 SER A N 1
ATOM 754 C CA . SER A 1 93 ? 0.093 -8.550 -3.867 1.00 90.56 93 SER A CA 1
ATOM 755 C C . SER A 1 93 ? 1.014 -8.995 -5.009 1.00 90.56 93 SER A C 1
ATOM 757 O O . SER A 1 93 ? 1.642 -8.143 -5.652 1.00 90.56 93 SER A O 1
ATOM 759 N N . PRO A 1 94 ? 1.130 -10.304 -5.292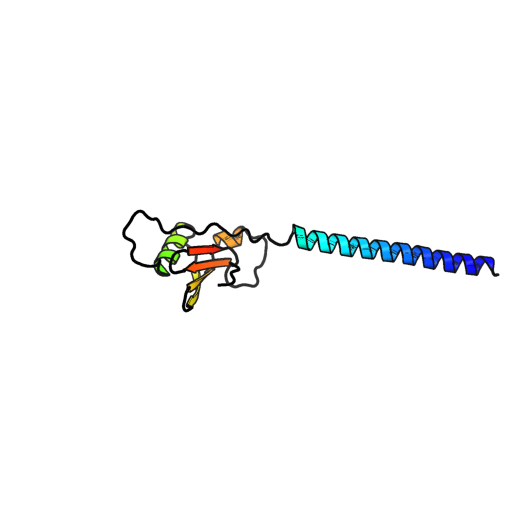 1.00 87.88 94 PRO A N 1
ATOM 760 C CA . PRO A 1 94 ? 1.866 -10.784 -6.458 1.00 87.88 94 PRO A CA 1
ATOM 761 C C . PRO A 1 94 ? 1.287 -10.256 -7.776 1.00 87.88 94 PRO A C 1
ATOM 763 O O . PRO A 1 94 ? 2.049 -10.000 -8.709 1.00 87.88 94 PRO A O 1
ATOM 766 N N . ALA A 1 95 ? -0.035 -10.059 -7.850 1.00 85.06 95 ALA A N 1
ATOM 767 C CA . ALA A 1 95 ? -0.699 -9.521 -9.035 1.00 85.06 95 ALA A CA 1
ATOM 768 C C . ALA A 1 95 ? -0.189 -8.111 -9.382 1.00 85.06 95 ALA A C 1
ATOM 770 O O . ALA A 1 95 ? 0.259 -7.874 -10.501 1.00 85.06 95 ALA A O 1
ATOM 771 N N . ILE A 1 96 ? -0.127 -7.212 -8.394 1.00 81.00 96 ILE A N 1
ATOM 772 C CA . ILE A 1 96 ? 0.358 -5.833 -8.583 1.00 81.00 96 ILE A CA 1
ATOM 773 C C . ILE A 1 96 ? 1.871 -5.789 -8.843 1.00 81.00 96 ILE A C 1
ATOM 775 O O . ILE A 1 96 ? 2.361 -4.902 -9.544 1.00 81.00 96 ILE A O 1
ATOM 779 N N . GLN A 1 97 ? 2.635 -6.747 -8.307 1.00 80.25 97 GLN A N 1
ATOM 780 C CA . GLN A 1 97 ? 4.071 -6.828 -8.578 1.00 80.25 97 GLN A CA 1
ATOM 781 C C . GLN A 1 97 ? 4.363 -7.170 -10.044 1.00 80.25 97 GLN A C 1
ATOM 783 O O . GLN A 1 97 ? 5.320 -6.637 -10.598 1.00 80.25 97 GLN A O 1
ATOM 788 N N . LYS A 1 98 ? 3.557 -8.036 -10.672 1.00 72.50 98 LYS A N 1
ATOM 789 C CA . LYS A 1 98 ? 3.730 -8.417 -12.085 1.00 72.50 98 LYS A CA 1
ATOM 790 C C . LYS A 1 98 ? 3.516 -7.240 -13.038 1.00 72.50 98 LYS A C 1
ATOM 792 O O . LYS A 1 98 ? 4.170 -7.180 -14.073 1.00 72.50 98 LYS A O 1
ATOM 797 N N . GLU A 1 99 ? 2.636 -6.308 -12.681 1.00 68.50 99 GLU A N 1
ATOM 798 C CA . GLU A 1 99 ? 2.347 -5.115 -13.486 1.00 68.50 99 GLU A CA 1
ATOM 799 C C . GLU A 1 99 ? 3.393 -4.003 -13.320 1.00 68.50 99 GLU A C 1
ATOM 801 O O . GLU A 1 99 ? 3.531 -3.145 -14.191 1.00 68.50 99 GLU A O 1
ATOM 806 N N . LYS A 1 100 ? 4.158 -4.006 -12.221 1.00 65.12 100 LYS A N 1
ATOM 807 C CA . LYS A 1 100 ? 5.204 -3.008 -11.970 1.00 65.12 100 LYS A CA 1
ATOM 808 C C . LYS A 1 100 ? 6.567 -3.511 -12.447 1.00 65.12 100 LYS A C 1
ATOM 810 O O . LYS A 1 100 ? 7.210 -4.330 -11.797 1.00 65.12 100 LYS A O 1
ATOM 815 N N . THR A 1 101 ? 7.071 -2.920 -13.529 1.00 53.53 101 THR A N 1
ATOM 816 C CA . THR A 1 101 ? 8.432 -3.092 -14.084 1.00 53.53 101 THR A CA 1
ATOM 817 C C . THR A 1 101 ? 9.521 -2.425 -13.224 1.00 53.53 101 THR A C 1
ATOM 819 O O . THR A 1 101 ? 10.426 -1.764 -13.726 1.00 53.53 101 THR A O 1
ATOM 822 N N . GLY A 1 102 ? 9.443 -2.562 -11.899 1.00 55.62 102 GLY A N 1
ATOM 823 C CA . GLY A 1 102 ? 10.390 -1.949 -10.973 1.00 55.62 102 GLY A CA 1
ATOM 824 C C . GLY A 1 102 ? 10.551 -2.757 -9.692 1.00 55.62 102 GLY A C 1
ATOM 825 O O . GLY A 1 102 ? 9.570 -3.095 -9.027 1.00 55.62 102 GLY A O 1
ATOM 826 N N . ASN A 1 103 ? 11.803 -3.035 -9.325 1.00 52.91 103 ASN A N 1
ATOM 827 C CA . ASN A 1 103 ? 12.142 -3.574 -8.013 1.00 52.91 103 ASN A CA 1
ATOM 828 C C . ASN A 1 103 ? 11.839 -2.510 -6.952 1.00 52.91 103 ASN A C 1
ATOM 830 O O . ASN A 1 103 ? 12.589 -1.553 -6.773 1.00 52.91 103 ASN A O 1
ATOM 834 N N . SER A 1 104 ? 10.727 -2.677 -6.240 1.00 59.59 104 SER A N 1
ATOM 835 C CA . SER A 1 104 ? 10.506 -1.968 -4.984 1.00 59.59 104 SER A CA 1
ATOM 836 C C . SER A 1 104 ? 11.459 -2.553 -3.943 1.00 59.59 104 SER A C 1
ATOM 838 O O . SER A 1 104 ? 11.429 -3.753 -3.689 1.00 59.59 104 SER A O 1
ATOM 840 N N . SER A 1 105 ? 12.280 -1.716 -3.305 1.00 62.94 105 SER A N 1
ATOM 841 C CA . SER A 1 105 ? 13.073 -2.117 -2.131 1.00 62.94 105 SER A CA 1
ATOM 842 C C . SER A 1 105 ? 12.204 -2.416 -0.902 1.00 62.94 105 SER A C 1
ATOM 844 O O . SER A 1 105 ? 12.706 -2.885 0.117 1.00 62.94 105 SER A O 1
ATOM 846 N N . ARG A 1 106 ? 10.899 -2.122 -0.973 1.00 68.25 106 ARG A N 1
ATOM 847 C CA . ARG A 1 106 ? 9.942 -2.371 0.105 1.00 68.25 106 ARG A CA 1
ATOM 848 C C . ARG A 1 106 ? 9.364 -3.775 -0.019 1.00 68.25 106 ARG A C 1
ATOM 850 O O . ARG A 1 106 ? 8.921 -4.175 -1.091 1.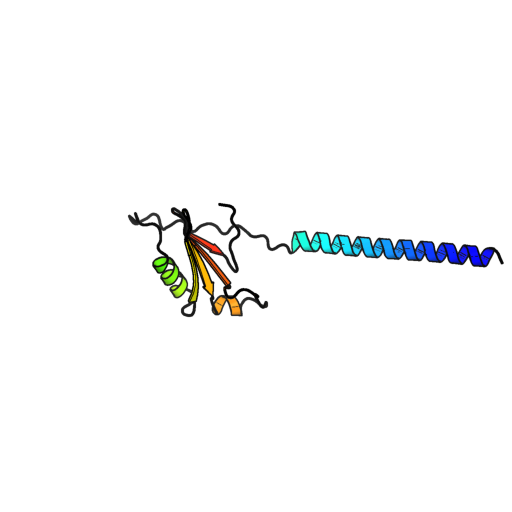00 68.25 106 ARG A O 1
ATOM 857 N N . ASN A 1 107 ? 9.239 -4.454 1.119 1.00 84.19 107 ASN A N 1
ATOM 858 C CA . ASN A 1 107 ? 8.637 -5.789 1.228 1.00 84.19 107 ASN A CA 1
ATOM 859 C C . ASN A 1 107 ? 7.102 -5.800 1.038 1.00 84.19 107 ASN A C 1
ATOM 861 O O . ASN A 1 107 ? 6.472 -6.845 1.181 1.00 84.19 107 ASN A O 1
ATOM 865 N N . PHE A 1 108 ? 6.497 -4.649 0.733 1.00 87.94 108 PHE A N 1
ATOM 866 C CA . PHE A 1 108 ? 5.070 -4.462 0.485 1.00 87.94 108 PHE A CA 1
ATOM 867 C C . PHE A 1 108 ? 4.864 -3.610 -0.772 1.00 87.94 108 PHE A C 1
ATOM 869 O O . PHE A 1 108 ? 5.737 -2.829 -1.161 1.00 87.94 108 PHE A O 1
ATOM 876 N N . ASN A 1 109 ? 3.699 -3.746 -1.398 1.00 88.50 109 ASN A N 1
ATOM 877 C CA . ASN A 1 109 ? 3.331 -2.992 -2.597 1.00 88.50 109 ASN A CA 1
ATOM 878 C C . ASN A 1 109 ? 1.886 -2.471 -2.575 1.00 88.50 109 ASN A C 1
ATOM 880 O O . ASN A 1 109 ? 1.452 -1.854 -3.548 1.00 88.50 109 ASN A O 1
ATOM 884 N N . VAL A 1 110 ? 1.164 -2.673 -1.475 1.00 89.44 110 VAL A N 1
ATOM 885 C CA . VAL A 1 110 ? -0.144 -2.079 -1.203 1.00 89.44 110 VAL A CA 1
ATOM 886 C C . VAL A 1 110 ? -0.169 -1.635 0.255 1.00 89.44 110 VAL A C 1
ATOM 888 O O . VAL A 1 110 ? 0.305 -2.349 1.135 1.00 89.44 110 VAL A O 1
ATOM 891 N N . GLN A 1 111 ? -0.749 -0.473 0.517 1.00 90.81 111 GLN A N 1
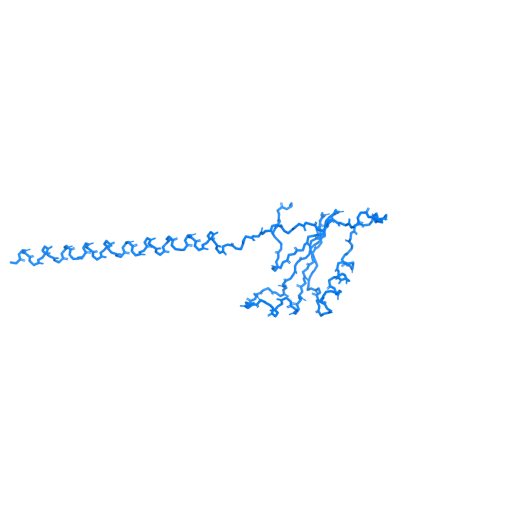ATOM 892 C CA . GLN A 1 111 ? -1.075 -0.000 1.854 1.00 90.81 111 GLN A CA 1
ATOM 893 C C . GLN A 1 111 ? -2.576 0.268 1.929 1.00 90.81 111 GLN A C 1
ATOM 895 O O . GLN A 1 111 ? -3.150 0.855 1.010 1.00 90.81 111 GLN A O 1
ATOM 900 N N . ALA A 1 112 ? -3.196 -0.139 3.032 1.00 90.75 112 ALA A N 1
ATOM 901 C CA . ALA A 1 112 ? -4.540 0.262 3.400 1.00 90.75 112 ALA A CA 1
ATOM 902 C C . ALA A 1 112 ? -4.513 0.967 4.758 1.00 90.75 112 ALA A C 1
ATOM 904 O O . ALA A 1 112 ? -3.904 0.463 5.700 1.00 90.75 112 ALA A O 1
ATOM 905 N N . VAL A 1 113 ? -5.188 2.107 4.866 1.00 90.44 113 VAL A N 1
ATOM 906 C CA . VAL A 1 113 ? -5.337 2.847 6.123 1.00 90.44 113 VAL A CA 1
ATOM 907 C C . VAL A 1 113 ? -6.794 2.791 6.532 1.00 90.44 113 VAL A C 1
ATOM 909 O O . VAL A 1 113 ? -7.670 3.273 5.815 1.00 90.44 113 VAL A O 1
ATOM 912 N N . ILE A 1 114 ? -7.052 2.231 7.703 1.00 89.50 114 ILE A N 1
ATOM 913 C CA . ILE A 1 114 ? -8.374 2.201 8.316 1.00 89.50 114 ILE A CA 1
ATOM 914 C C . ILE A 1 114 ? -8.466 3.363 9.294 1.00 89.50 114 ILE A C 1
ATOM 916 O O . ILE A 1 114 ? -7.711 3.428 10.258 1.00 89.50 114 ILE A O 1
ATOM 920 N N . THR A 1 115 ? -9.425 4.254 9.086 1.00 86.31 115 THR A N 1
ATOM 921 C CA . THR A 1 115 ? -9.799 5.296 10.052 1.00 86.31 115 THR A CA 1
ATOM 922 C C . THR A 1 115 ? -11.190 5.008 10.613 1.00 86.31 115 THR A C 1
ATOM 924 O O . THR A 1 115 ? -11.866 4.065 10.204 1.00 86.31 115 THR A O 1
ATOM 927 N N . LYS A 1 116 ? -11.675 5.857 11.527 1.00 81.75 116 LYS A N 1
ATOM 928 C CA . LYS A 1 116 ? -13.039 5.729 12.068 1.00 81.75 116 LYS A CA 1
ATOM 929 C C . LYS A 1 116 ? -14.147 5.816 11.009 1.00 81.75 116 LYS A C 1
ATOM 931 O O . LYS A 1 116 ? -15.244 5.333 11.258 1.00 81.75 116 LYS A O 1
ATOM 936 N N . LYS A 1 117 ? -13.898 6.479 9.877 1.00 79.69 117 LYS A N 1
ATOM 937 C CA . LYS A 1 117 ? -14.929 6.768 8.861 1.00 79.69 117 LYS A CA 1
ATOM 938 C C . LYS A 1 117 ? -14.604 6.211 7.479 1.00 79.69 117 LYS A C 1
ATOM 940 O 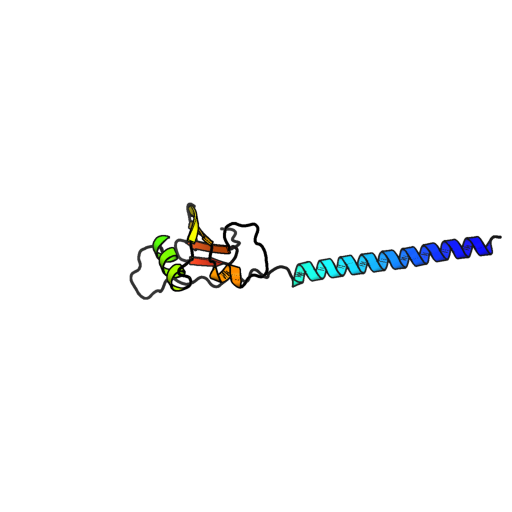O . LYS A 1 117 ? -15.518 5.933 6.711 1.00 79.69 117 LYS A O 1
ATOM 945 N N . TYR A 1 118 ? -13.322 6.063 7.169 1.00 82.12 118 TYR A N 1
ATOM 946 C CA . TYR A 1 118 ? -12.850 5.799 5.817 1.00 82.12 118 TYR A CA 1
ATOM 947 C C . TYR A 1 118 ? -11.796 4.706 5.799 1.00 82.12 118 TYR A C 1
ATOM 949 O O . TYR A 1 118 ? -11.016 4.570 6.747 1.00 82.12 118 TYR A O 1
ATOM 957 N N . ILE A 1 119 ? -11.748 3.992 4.679 1.00 85.06 119 ILE A N 1
ATOM 958 C CA . ILE A 1 119 ? -10.631 3.130 4.318 1.00 85.06 119 ILE A CA 1
ATOM 959 C C . ILE A 1 119 ? -9.955 3.756 3.104 1.00 85.06 119 ILE A C 1
ATOM 961 O O . ILE A 1 119 ? -10.598 4.003 2.080 1.00 85.06 119 ILE A O 1
ATOM 965 N N . TYR A 1 120 ? -8.664 4.022 3.230 1.00 86.12 120 TYR A N 1
ATOM 966 C CA . TYR A 1 120 ? -7.828 4.510 2.142 1.00 86.12 120 TYR A CA 1
ATOM 967 C C . TYR A 1 120 ? -6.996 3.351 1.613 1.00 86.12 120 TYR A C 1
ATOM 969 O O . TYR A 1 120 ? -6.492 2.559 2.402 1.00 86.12 120 TYR A O 1
ATOM 977 N N . PHE A 1 121 ? -6.825 3.265 0.297 1.00 87.12 121 PHE A N 1
ATOM 978 C CA . PHE A 1 121 ? -5.950 2.287 -0.351 1.00 87.12 121 PHE A CA 1
ATOM 979 C C . PHE A 1 121 ? -4.936 3.018 -1.224 1.00 87.12 121 PHE A C 1
ATOM 981 O O . PHE A 1 121 ? -5.277 4.011 -1.862 1.00 87.12 121 PHE A O 1
ATOM 988 N N . GLY A 1 122 ? -3.702 2.524 -1.273 1.00 84.06 122 GLY A N 1
ATOM 989 C CA . GLY A 1 122 ? -2.658 3.058 -2.143 1.00 84.06 122 GLY A CA 1
ATOM 990 C C . GLY A 1 122 ? -1.612 2.013 -2.498 1.00 84.06 122 GLY A C 1
ATOM 991 O O . GLY A 1 122 ? -1.403 1.046 -1.770 1.00 84.06 122 GLY A O 1
ATOM 992 N N . SER A 1 123 ? -0.944 2.207 -3.635 1.00 82.31 123 SER A N 1
ATOM 993 C CA . SER A 1 123 ? 0.137 1.339 -4.106 1.00 82.31 123 SER A CA 1
ATOM 994 C C . SER A 1 123 ? 1.295 2.179 -4.672 1.00 82.31 123 SER A C 1
ATOM 996 O O . SER A 1 123 ? 1.091 2.887 -5.657 1.00 82.31 123 SER A O 1
ATOM 998 N N . PRO A 1 124 ? 2.534 2.079 -4.144 1.00 73.31 124 PRO A N 1
ATOM 999 C CA . PRO A 1 124 ? 2.941 1.162 -3.084 1.00 73.31 124 PRO A CA 1
ATOM 1000 C C . PRO A 1 124 ? 2.548 1.618 -1.677 1.00 73.31 124 PRO A C 1
ATOM 1002 O O . PRO A 1 124 ? 2.394 0.771 -0.808 1.00 73.31 124 PRO A O 1
ATOM 1005 N N . PHE A 1 125 ? 2.377 2.920 -1.450 1.00 79.06 125 PHE A N 1
ATOM 1006 C CA . PHE A 1 125 ? 2.040 3.490 -0.146 1.00 79.06 125 PHE A CA 1
ATOM 1007 C C . PHE A 1 125 ? 1.129 4.710 -0.309 1.00 79.06 125 PHE A C 1
ATOM 1009 O O . PHE A 1 125 ? 1.031 5.276 -1.400 1.00 79.06 125 PHE A O 1
ATOM 1016 N N . ILE A 1 126 ? 0.477 5.104 0.778 1.00 79.88 126 ILE A N 1
ATOM 1017 C CA . ILE A 1 126 ? -0.324 6.321 0.880 1.00 79.88 126 ILE A CA 1
ATOM 1018 C C . ILE A 1 126 ? 0.498 7.322 1.691 1.00 79.88 126 ILE A C 1
ATOM 1020 O O . ILE A 1 126 ? 1.071 6.968 2.719 1.00 79.88 126 ILE A O 1
ATOM 1024 N N . GLN A 1 127 ? 0.571 8.564 1.226 1.00 76.31 127 GLN A N 1
ATOM 1025 C CA . GLN A 1 127 ? 1.154 9.659 1.992 1.00 76.31 127 GLN A CA 1
ATOM 1026 C C . GLN A 1 127 ? 0.020 10.499 2.568 1.00 76.31 127 GLN A C 1
ATOM 1028 O O . GLN A 1 127 ? -0.850 10.950 1.826 1.00 76.31 127 GLN A O 1
ATOM 1033 N N . TYR A 1 128 ? 0.015 10.651 3.886 1.00 71.44 128 TYR A N 1
ATOM 1034 C CA . TYR A 1 128 ? -0.958 11.427 4.649 1.00 71.44 128 TYR A CA 1
ATOM 1035 C C . TYR A 1 128 ? -0.254 12.072 5.845 1.00 71.44 128 TYR A C 1
ATOM 1037 O O . TYR A 1 128 ? 0.782 11.587 6.300 1.00 71.44 128 TYR A O 1
ATOM 1045 N N . ASP A 1 129 ? -0.825 13.165 6.332 1.00 57.94 129 ASP A N 1
ATOM 1046 C CA . ASP A 1 129 ? -0.295 14.076 7.349 1.00 57.94 129 ASP A CA 1
ATOM 1047 C C . ASP A 1 129 ? -1.230 14.212 8.569 1.00 57.94 129 ASP A C 1
ATOM 1049 O O . ASP A 1 129 ? -1.291 15.279 9.171 1.00 57.94 129 ASP A O 1
ATOM 1053 N N . PHE A 1 130 ? -1.971 13.144 8.910 1.00 56.50 130 PHE A N 1
ATOM 1054 C CA . PHE A 1 130 ? -2.987 13.121 9.982 1.00 56.50 130 PHE A CA 1
ATOM 1055 C C . PHE A 1 130 ? -2.574 13.776 11.308 1.00 56.50 130 PHE A C 1
ATOM 1057 O O . PHE A 1 130 ? -1.435 13.535 11.770 1.00 56.50 130 PHE A O 1
#

Sequence (130 aa):
MKKILQNHNSYIFIITLCLTMICWIFLFVQLISSHLLSPAQKAIPAFQSIANSNFQNTPDKNTVCSLLKTYDSDIRLVSCHKEKNYTDLYFYSPAIQKEKTGNSSRNFNVQAVITKKYIYFGSPFIQYDF

Foldseek 3Di:
DVVVVVVVVVVVVVVVVVVVVVVVVVVVVVVVCCVPVPPPLPQDPWPFDPPPDPCPDFDDPVNVVVVVCVVAVPKDFPDWDDDPFKIKTFIAGPVVVVVDPDDDPDPGFKIWIGGRGTIGIDTRDHDDDD

Radius of gyration: 26.53 Å; chains: 1; bounding box: 80×54×51 Å

pLDDT: mean 74.61, std 17.05, range [37.78, 93.5]